Protein AF-A0A5C5ZTE8-F1 (afdb_monomer_lite)

Organism: NCBI:txid2527991

Foldseek 3Di:
DDDDDDDDDDDDDDDDDDDDDDDDDDDDQQDKDKFKEKEAEPDDPRHGWMKIWIKTFRLVQPDAAKGKAFCVRGVIWIWIQTPNDIDIQLQAQPPPRDFIFIDHGSHTFWTWGKAFQPDDDGDRHDDDPHAQFGIKTWTFTWDQDPPGHTYTYIYGDGDPPPPPCPPPPPPPPDDDD

pLDDT: mean 79.17, std 17.13, range [38.03, 96.12]

Secondary structure (DSSP, 8-state):
-------------------------S----PPEEEEEEEEEESGGGTT-EEEEEEEE-GGG--SSEEEE-SSSS--EEEEEETTEEEEGGG-TTTTS-SEEEEETTEEEEEEEEEESS-SSSS------STT-SEEEEEEE-EE-TTSSEEEEEEEE--------------------

Radius of gyration: 23.46 Å; chains: 1; bounding box: 46×66×91 Å

Structure (mmCIF, N/CA/C/O backbone):
data_AF-A0A5C5ZTE8-F1
#
_entry.id   AF-A0A5C5ZTE8-F1
#
loop_
_atom_site.group_PDB
_atom_site.id
_atom_site.type_symbol
_atom_site.label_atom_id
_atom_site.label_alt_id
_atom_site.label_comp_id
_atom_site.label_asym_id
_atom_site.label_entity_id
_atom_site.label_seq_id
_atom_site.pdbx_PDB_ins_code
_atom_site.Cartn_x
_atom_site.Cartn_y
_atom_site.Cartn_z
_atom_site.occupancy
_atom_site.B_iso_or_equiv
_atom_site.auth_seq_id
_atom_site.auth_comp_id
_atom_site.auth_asym_id
_atom_site.auth_atom_id
_atom_site.pdbx_PDB_model_num
ATOM 1 N N . MET A 1 1 ? -25.560 -40.487 23.709 1.00 45.06 1 MET A N 1
ATOM 2 C CA . MET A 1 1 ? -25.827 -40.541 22.254 1.00 45.06 1 MET A CA 1
ATOM 3 C C . MET A 1 1 ? -25.435 -39.182 21.681 1.00 45.06 1 MET A C 1
ATOM 5 O O . MET A 1 1 ? -26.221 -38.250 21.728 1.00 45.06 1 MET A O 1
ATOM 9 N N . THR A 1 2 ? -24.173 -39.019 21.291 1.00 45.62 2 THR A N 1
ATOM 10 C CA . THR A 1 2 ? -23.559 -37.721 20.956 1.00 45.62 2 THR A CA 1
ATOM 11 C C . THR A 1 2 ? -23.347 -37.663 19.447 1.00 45.62 2 THR A C 1
ATOM 13 O O . THR A 1 2 ? -22.560 -38.437 18.904 1.00 45.62 2 THR A O 1
ATOM 16 N N . ARG A 1 3 ? -24.097 -36.801 18.754 1.00 49.50 3 ARG A N 1
ATOM 17 C CA . ARG A 1 3 ? -23.971 -36.612 17.304 1.00 49.50 3 ARG A CA 1
ATOM 18 C C . ARG A 1 3 ? -22.799 -35.667 17.030 1.00 49.50 3 ARG A C 1
ATOM 20 O O . ARG A 1 3 ? -22.823 -34.524 17.467 1.00 49.50 3 ARG A O 1
ATOM 27 N N . LYS A 1 4 ? -21.776 -36.168 16.336 1.00 48.22 4 LYS A N 1
ATOM 28 C CA . LYS A 1 4 ? -20.690 -35.365 15.765 1.00 48.22 4 LYS A CA 1
ATOM 29 C C . LYS A 1 4 ? -21.174 -34.817 14.423 1.00 48.22 4 LYS A C 1
ATOM 31 O O . LYS A 1 4 ? -21.391 -35.596 13.499 1.00 48.22 4 LYS A O 1
ATOM 36 N N . SER A 1 5 ? -21.380 -33.508 14.343 1.00 49.53 5 SER A N 1
ATOM 37 C CA . SER A 1 5 ? -21.652 -32.811 13.085 1.00 49.53 5 SER A CA 1
ATOM 38 C C . SER A 1 5 ? -20.320 -32.495 12.412 1.00 49.53 5 SER A C 1
ATOM 40 O O . SER A 1 5 ? -19.519 -31.742 12.958 1.00 49.53 5 SER A O 1
ATOM 42 N N . PHE A 1 6 ? -20.072 -33.101 11.254 1.00 44.28 6 PHE A N 1
ATOM 43 C CA . PHE A 1 6 ? -18.954 -32.758 10.381 1.00 44.28 6 PHE A CA 1
ATOM 44 C C . PHE A 1 6 ? -19.416 -31.647 9.434 1.00 44.28 6 PHE A C 1
ATOM 46 O O . PHE A 1 6 ? -20.286 -31.878 8.597 1.00 44.28 6 PHE A O 1
ATOM 53 N N . PHE A 1 7 ? -18.860 -30.446 9.587 1.00 49.19 7 PHE A N 1
ATOM 54 C CA . PHE A 1 7 ? -18.953 -29.396 8.576 1.00 49.19 7 PHE A CA 1
ATOM 55 C C . PHE A 1 7 ? -17.950 -29.727 7.467 1.00 49.19 7 PHE A C 1
ATOM 57 O O . PHE A 1 7 ? -16.743 -29.739 7.697 1.00 49.19 7 PHE A O 1
ATOM 64 N N . GLY A 1 8 ? -18.460 -30.076 6.286 1.00 38.47 8 GLY A N 1
ATOM 65 C CA . GLY A 1 8 ? -17.650 -30.281 5.091 1.00 38.47 8 GLY A CA 1
ATOM 66 C C . GLY A 1 8 ? -17.279 -28.936 4.478 1.00 38.47 8 GLY A C 1
ATOM 67 O O . GLY A 1 8 ? -18.151 -28.233 3.977 1.00 38.47 8 GLY A O 1
ATOM 68 N N . LEU A 1 9 ? -15.994 -28.589 4.524 1.00 46.75 9 LEU A N 1
ATOM 69 C CA . LEU A 1 9 ? -15.420 -27.469 3.785 1.00 46.75 9 LEU A CA 1
ATOM 70 C C . LEU A 1 9 ? -15.241 -27.912 2.323 1.00 46.75 9 LEU A C 1
ATOM 72 O O . LEU A 1 9 ? -14.383 -28.741 2.021 1.00 46.75 9 LEU A O 1
ATOM 76 N N . ALA A 1 10 ? -16.092 -27.420 1.425 1.00 38.03 10 ALA A N 1
ATOM 77 C CA . ALA A 1 10 ? -15.957 -27.653 -0.008 1.00 38.03 10 ALA A CA 1
ATOM 78 C C . ALA A 1 10 ? -14.960 -26.637 -0.584 1.00 38.03 10 ALA A C 1
ATOM 80 O O . ALA A 1 10 ? -15.299 -25.473 -0.777 1.00 38.03 10 ALA A O 1
ATOM 81 N N . ILE A 1 11 ? -13.727 -27.072 -0.839 1.00 51.81 11 ILE A N 1
ATOM 82 C CA . ILE A 1 11 ? -12.722 -26.272 -1.547 1.00 51.81 11 ILE A CA 1
ATOM 83 C C . ILE A 1 11 ? -13.001 -26.418 -3.047 1.00 51.81 11 ILE A C 1
ATOM 85 O O . ILE A 1 11 ? -12.778 -27.481 -3.626 1.00 51.81 11 ILE A O 1
ATOM 89 N N . ALA A 1 12 ? -13.535 -25.370 -3.672 1.00 43.75 12 ALA A N 1
ATOM 90 C CA . ALA A 1 12 ? -13.699 -25.299 -5.119 1.00 43.75 12 ALA A CA 1
ATOM 91 C C . ALA A 1 12 ? -12.368 -24.869 -5.755 1.00 43.75 12 ALA A C 1
ATOM 93 O O . ALA A 1 12 ? -11.968 -23.713 -5.664 1.00 43.75 12 ALA A O 1
ATOM 94 N N . THR A 1 13 ? -11.658 -25.808 -6.377 1.00 47.91 13 THR A N 1
ATOM 95 C CA . THR A 1 13 ? -10.410 -25.533 -7.101 1.00 47.91 13 THR A CA 1
ATOM 96 C C . THR A 1 13 ? -10.743 -25.032 -8.508 1.00 47.91 13 THR A C 1
ATOM 98 O O . THR A 1 13 ? -11.168 -25.810 -9.362 1.00 47.91 13 THR A O 1
ATOM 101 N N . LEU A 1 14 ? -10.580 -23.732 -8.755 1.00 54.19 14 LEU A N 1
ATOM 102 C CA . LEU A 1 14 ? -10.715 -23.141 -10.087 1.00 54.19 14 LEU A CA 1
ATOM 103 C C . LEU A 1 14 ? -9.385 -23.310 -10.839 1.00 54.19 14 LEU A C 1
ATOM 105 O O . LEU A 1 14 ? -8.372 -22.728 -10.463 1.00 54.19 14 LEU A O 1
ATOM 109 N N . ALA A 1 15 ? -9.371 -24.133 -11.887 1.00 41.44 15 ALA A N 1
ATOM 110 C CA . ALA A 1 15 ? -8.210 -24.287 -12.758 1.00 41.44 15 ALA A CA 1
ATOM 111 C C . ALA A 1 15 ? -8.136 -23.098 -13.730 1.00 41.44 15 ALA A C 1
ATOM 113 O O . ALA A 1 15 ? -8.936 -23.009 -14.662 1.00 41.44 15 ALA A O 1
ATOM 114 N N . VAL A 1 16 ? -7.186 -22.187 -13.519 1.00 55.69 16 VAL A N 1
ATOM 115 C CA . VAL A 1 16 ? -6.888 -21.104 -14.466 1.00 55.69 16 VAL A CA 1
ATOM 116 C C . VAL A 1 16 ? -5.900 -21.628 -15.508 1.00 55.69 16 VAL A C 1
ATOM 118 O O . VAL A 1 16 ? -4.834 -22.145 -15.177 1.00 55.69 16 VAL A O 1
ATOM 121 N N . ALA A 1 17 ? -6.281 -21.538 -16.782 1.00 45.19 17 ALA A N 1
ATOM 122 C CA . ALA A 1 17 ? -5.433 -21.908 -17.905 1.00 45.19 17 ALA A CA 1
ATOM 123 C C . ALA A 1 17 ? -4.266 -20.914 -18.028 1.00 45.19 17 ALA A C 1
ATOM 125 O O . ALA A 1 17 ? -4.470 -19.743 -18.344 1.00 45.19 17 ALA A O 1
ATOM 126 N N . ALA A 1 18 ? -3.044 -21.393 -17.792 1.00 47.09 18 ALA A N 1
ATOM 127 C CA . ALA A 1 18 ? -1.823 -20.639 -18.044 1.00 47.09 18 ALA A CA 1
ATOM 128 C C . ALA A 1 18 ? -1.699 -20.363 -19.551 1.00 47.09 18 ALA A C 1
ATOM 130 O O . ALA A 1 18 ? -1.491 -21.276 -20.351 1.00 47.09 18 ALA A O 1
ATOM 131 N N . SER A 1 19 ? -1.867 -19.102 -19.942 1.00 48.69 19 SER A N 1
ATOM 132 C CA . SER A 1 19 ? -1.641 -18.662 -21.316 1.00 48.69 19 SER A CA 1
ATOM 133 C C . SER A 1 19 ? -0.144 -18.458 -21.525 1.00 48.69 19 SER A C 1
ATOM 135 O O . SER A 1 19 ? 0.481 -17.630 -20.870 1.00 48.69 19 SER A O 1
ATOM 137 N N . CYS A 1 20 ? 0.438 -19.245 -22.424 1.00 46.03 20 CYS A N 1
ATOM 138 C CA . CYS A 1 20 ? 1.845 -19.172 -22.794 1.00 46.03 20 CYS A CA 1
ATOM 139 C C . CYS A 1 20 ? 2.120 -17.841 -23.517 1.00 46.03 20 CYS A C 1
ATOM 141 O O . CYS A 1 20 ? 1.726 -17.676 -24.674 1.00 46.03 20 CYS A O 1
ATOM 143 N N . VAL A 1 21 ? 2.794 -16.895 -22.862 1.00 52.28 21 VAL A N 1
ATOM 144 C CA . VAL A 1 21 ? 3.254 -15.652 -23.499 1.00 52.28 21 VAL A CA 1
ATOM 145 C C . VAL A 1 21 ? 4.504 -15.958 -24.330 1.00 52.28 21 VAL A C 1
ATOM 147 O O . VAL A 1 21 ? 5.469 -16.539 -23.838 1.00 52.28 21 VAL A O 1
ATOM 150 N N . SER A 1 22 ? 4.472 -15.609 -25.618 1.00 52.91 22 SER A N 1
ATOM 151 C CA . SER A 1 22 ? 5.635 -15.696 -26.512 1.00 52.91 22 SER A CA 1
ATOM 152 C C . SER A 1 22 ? 6.545 -14.475 -26.323 1.00 52.91 22 SER A C 1
ATOM 154 O O . SER A 1 22 ? 6.023 -13.375 -26.143 1.00 52.91 22 SER A O 1
ATOM 156 N N . PRO A 1 23 ? 7.881 -14.611 -26.424 1.00 59.00 23 PRO A N 1
ATOM 157 C CA . PRO A 1 23 ? 8.783 -13.474 -26.305 1.00 59.00 23 PRO A CA 1
ATOM 158 C C . PRO A 1 23 ? 8.816 -12.708 -27.632 1.00 59.00 23 PRO A C 1
ATOM 160 O O . PRO A 1 23 ? 9.406 -13.162 -28.613 1.00 59.00 23 PRO A O 1
ATOM 163 N N . ALA A 1 24 ? 8.177 -11.542 -27.679 1.00 49.69 24 ALA A N 1
ATOM 164 C CA . ALA A 1 24 ? 8.339 -10.597 -28.777 1.00 49.69 24 ALA A CA 1
ATOM 165 C C . ALA A 1 24 ? 9.324 -9.499 -28.354 1.00 49.69 24 ALA A C 1
ATOM 167 O O . ALA A 1 24 ? 8.985 -8.601 -27.590 1.00 49.69 24 ALA A O 1
ATOM 168 N N . SER A 1 25 ? 10.558 -9.576 -28.856 1.00 62.94 25 SER A N 1
ATOM 169 C CA . SER A 1 25 ? 11.528 -8.483 -28.771 1.00 62.94 25 SER A CA 1
ATOM 170 C C . SER A 1 25 ? 11.248 -7.448 -29.864 1.00 62.94 25 SER A C 1
ATOM 172 O O . SER A 1 25 ? 11.286 -7.815 -31.039 1.00 62.94 25 SER A O 1
ATOM 174 N N . ALA A 1 26 ? 11.029 -6.183 -29.492 1.00 43.66 26 ALA A N 1
ATOM 175 C CA . ALA A 1 26 ? 11.515 -4.979 -30.186 1.00 43.66 26 ALA A CA 1
ATOM 176 C C . ALA A 1 26 ? 10.842 -3.718 -29.612 1.00 43.66 26 ALA A C 1
ATOM 178 O O . ALA A 1 26 ? 9.688 -3.444 -29.922 1.00 43.66 26 ALA A O 1
ATOM 179 N N . GLY A 1 27 ? 11.594 -2.941 -28.823 1.00 48.44 27 GLY A N 1
ATOM 180 C CA . GLY A 1 27 ? 11.498 -1.476 -28.732 1.00 48.44 27 GLY A CA 1
ATOM 181 C C . GLY A 1 27 ? 10.117 -0.824 -28.597 1.00 48.44 27 GLY A C 1
ATOM 182 O O . GLY A 1 27 ? 9.913 0.236 -29.187 1.00 48.44 27 GLY A O 1
ATOM 183 N N . ALA A 1 28 ? 9.186 -1.411 -27.845 1.00 46.50 28 ALA A N 1
ATOM 184 C CA . ALA A 1 28 ? 8.083 -0.632 -27.293 1.00 46.50 28 ALA A CA 1
ATOM 185 C C . ALA A 1 28 ? 8.663 0.345 -26.249 1.00 46.50 28 ALA A C 1
ATOM 187 O O . ALA A 1 28 ? 9.651 -0.024 -25.601 1.00 46.50 28 ALA A O 1
ATOM 188 N N . PRO A 1 29 ? 8.103 1.561 -26.058 1.00 54.50 29 PRO A N 1
ATOM 189 C CA . PRO A 1 29 ? 8.315 2.257 -24.788 1.00 54.50 29 PRO A CA 1
ATOM 190 C C . PRO A 1 29 ? 8.036 1.224 -23.701 1.00 54.50 29 PRO A C 1
ATOM 192 O O . PRO A 1 29 ? 7.050 0.492 -23.835 1.00 54.50 29 PRO A O 1
ATOM 195 N N . ILE A 1 30 ? 8.953 1.058 -22.742 1.00 59.59 30 ILE A N 1
ATOM 196 C CA . ILE A 1 30 ? 8.725 0.088 -21.676 1.00 59.59 30 ILE A CA 1
ATOM 197 C C . ILE A 1 30 ? 7.461 0.590 -20.989 1.00 59.59 30 ILE A C 1
ATOM 199 O O . ILE A 1 30 ? 7.459 1.669 -20.407 1.00 59.59 30 ILE A O 1
ATOM 203 N N . GLY A 1 31 ? 6.346 -0.081 -21.278 1.00 80.75 31 GLY A N 1
ATOM 204 C CA . GLY A 1 31 ? 5.049 0.343 -20.797 1.00 80.75 31 GLY A CA 1
ATOM 205 C C . GLY A 1 31 ? 5.087 0.310 -19.283 1.00 80.75 31 GLY A C 1
ATOM 206 O O . GLY A 1 31 ? 5.856 -0.456 -18.700 1.00 80.75 31 GLY A O 1
ATOM 207 N N . GLU A 1 32 ? 4.254 1.138 -18.673 1.00 89.38 32 GLU A N 1
ATOM 208 C CA . GLU A 1 32 ? 3.978 1.031 -17.251 1.00 89.38 32 GLU A CA 1
ATOM 209 C C . GLU A 1 32 ? 3.661 -0.432 -16.904 1.00 89.38 32 GLU A C 1
ATOM 211 O O . GLU A 1 32 ? 2.902 -1.111 -17.610 1.00 89.38 32 GLU A O 1
ATOM 216 N N . VAL A 1 33 ? 4.323 -0.942 -15.869 1.00 92.38 33 VAL A N 1
ATOM 217 C CA . VAL A 1 33 ? 4.109 -2.298 -15.375 1.00 92.38 33 VAL A CA 1
ATOM 218 C C . VAL A 1 33 ? 3.083 -2.206 -14.270 1.00 92.38 33 VAL A C 1
ATOM 220 O O . VAL A 1 33 ? 3.353 -1.582 -13.255 1.00 92.38 33 VAL A O 1
ATOM 223 N N . THR A 1 34 ? 1.935 -2.851 -14.461 1.00 93.44 34 THR A N 1
ATOM 224 C CA . THR A 1 34 ? 0.891 -2.971 -13.439 1.00 93.44 34 THR A CA 1
ATOM 225 C C . THR A 1 34 ? 0.885 -4.384 -12.877 1.00 93.44 34 THR A C 1
ATOM 227 O O . THR A 1 34 ? 0.700 -5.356 -13.617 1.00 93.44 34 THR A O 1
ATOM 230 N N . VAL A 1 35 ? 1.049 -4.502 -11.563 1.00 91.75 35 VAL A N 1
ATOM 231 C CA . VAL A 1 35 ? 1.055 -5.772 -10.835 1.00 91.75 35 VAL A CA 1
ATOM 232 C C . VAL A 1 35 ? -0.144 -5.807 -9.885 1.00 91.75 35 VAL A C 1
ATOM 234 O O . VAL A 1 35 ? -0.313 -4.879 -9.093 1.00 91.75 35 VAL A O 1
ATOM 237 N N . PRO A 1 36 ? -0.998 -6.847 -9.933 1.00 93.94 36 PRO A N 1
ATOM 238 C CA . PRO A 1 36 ? -2.077 -6.984 -8.964 1.00 93.94 36 PRO A CA 1
ATOM 239 C C . PRO A 1 36 ? -1.503 -7.234 -7.568 1.00 93.94 36 PRO A C 1
ATOM 241 O O . PRO A 1 36 ? -0.546 -7.994 -7.406 1.00 93.94 36 PRO A O 1
ATOM 244 N N . TRP A 1 37 ? -2.125 -6.638 -6.558 1.00 91.69 37 TRP A N 1
ATOM 245 C CA . TRP A 1 37 ? -1.699 -6.706 -5.167 1.00 91.69 37 TRP A CA 1
ATOM 246 C C . TRP A 1 37 ? -2.875 -7.070 -4.265 1.00 91.69 37 TRP A C 1
ATOM 248 O O . TRP A 1 37 ? -4.017 -6.673 -4.498 1.00 91.69 37 TRP A O 1
ATOM 258 N N . THR A 1 38 ? -2.602 -7.872 -3.246 1.00 93.88 38 THR A N 1
ATOM 259 C CA . THR A 1 38 ? -3.574 -8.253 -2.222 1.00 93.88 38 THR A CA 1
ATOM 260 C C . THR A 1 38 ? -2.957 -8.072 -0.847 1.00 93.88 38 THR A C 1
ATOM 262 O O . THR A 1 38 ? -1.766 -8.316 -0.669 1.00 93.88 38 THR A O 1
ATOM 265 N N . VAL A 1 39 ? -3.762 -7.655 0.122 1.00 93.69 39 VAL A N 1
ATOM 266 C CA . VAL A 1 39 ? -3.313 -7.398 1.492 1.00 93.69 39 VAL A CA 1
ATOM 267 C C . VAL A 1 39 ? -4.260 -8.074 2.464 1.00 93.69 39 VAL A C 1
ATOM 269 O O . VAL A 1 39 ? -5.470 -7.950 2.313 1.00 93.69 39 VAL A O 1
ATOM 272 N N . GLU A 1 40 ? -3.734 -8.776 3.461 1.00 93.81 40 GLU A N 1
ATOM 273 C CA . GLU A 1 40 ? -4.531 -9.333 4.559 1.00 93.81 40 GLU A 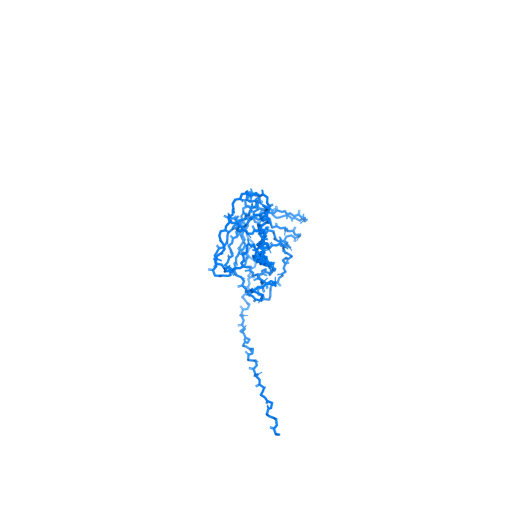CA 1
ATOM 274 C C . GLU A 1 40 ? -4.368 -8.486 5.822 1.00 93.81 40 GLU A C 1
ATOM 276 O O . GLU A 1 40 ? -3.251 -8.138 6.212 1.00 93.81 40 GLU A O 1
ATOM 281 N N . ILE A 1 41 ? -5.479 -8.159 6.481 1.00 92.75 41 ILE A N 1
ATOM 282 C CA . ILE A 1 41 ? -5.442 -7.491 7.781 1.00 92.75 41 ILE A CA 1
ATOM 283 C C . ILE A 1 41 ? -5.045 -8.495 8.857 1.00 92.75 41 ILE A C 1
ATOM 285 O O . ILE A 1 41 ? -5.703 -9.517 9.040 1.00 92.75 41 ILE A O 1
ATOM 289 N N . LEU A 1 42 ? -4.016 -8.148 9.623 1.00 90.94 42 LEU A N 1
ATOM 290 C CA . LEU A 1 42 ? -3.578 -8.873 10.801 1.00 90.94 42 LEU A CA 1
ATOM 291 C C . LEU A 1 42 ? -3.962 -8.099 12.067 1.00 90.94 42 LEU A C 1
ATOM 293 O O . LEU A 1 42 ? -3.532 -6.970 12.309 1.00 90.94 42 LEU A O 1
ATOM 297 N N . GLY A 1 43 ? -4.743 -8.747 12.923 1.00 87.31 43 GLY A N 1
ATOM 298 C CA . GLY A 1 43 ? -5.166 -8.232 14.216 1.00 87.31 43 GLY A CA 1
ATOM 299 C C . GLY A 1 43 ? -6.309 -7.214 14.170 1.00 87.31 43 GLY A C 1
ATOM 300 O O . GLY A 1 43 ? -6.817 -6.807 13.127 1.00 87.31 43 GLY A O 1
ATOM 301 N N . GLY A 1 44 ? -6.738 -6.811 15.368 1.00 87.31 44 GLY A N 1
ATOM 302 C CA . GLY A 1 44 ? -7.857 -5.890 15.543 1.00 87.31 44 GLY A CA 1
ATOM 303 C C . GLY A 1 44 ? -9.224 -6.508 15.207 1.00 87.31 44 GLY A C 1
ATOM 304 O O . GLY A 1 44 ? -9.381 -7.729 15.195 1.00 87.31 44 GLY A O 1
ATOM 305 N N . PRO A 1 45 ? -10.263 -5.674 15.027 1.00 87.94 45 PRO A N 1
ATOM 306 C CA . PRO A 1 45 ? -11.627 -6.138 14.768 1.00 87.94 45 PRO A CA 1
ATOM 307 C C . PRO A 1 45 ? -11.871 -6.672 13.344 1.00 87.94 45 PRO A C 1
ATOM 309 O O . PRO A 1 45 ? -12.913 -7.290 13.137 1.00 87.94 45 PRO A O 1
ATOM 312 N N . TYR A 1 46 ? -10.939 -6.458 12.409 1.00 90.69 46 TYR A N 1
ATOM 313 C CA . TYR A 1 46 ? -11.042 -6.850 10.994 1.00 90.69 46 TYR A CA 1
ATOM 314 C C . TYR A 1 46 ? -9.989 -7.895 10.580 1.00 90.69 46 TYR A C 1
ATOM 316 O O . TYR A 1 46 ? -9.678 -8.024 9.401 1.00 90.69 46 TYR A O 1
ATOM 324 N N . ASP A 1 47 ? -9.424 -8.630 11.543 1.00 93.62 47 ASP A N 1
ATOM 325 C CA . ASP A 1 47 ? -8.455 -9.709 11.302 1.00 93.62 47 ASP A CA 1
ATOM 326 C C . ASP A 1 47 ? -8.964 -10.713 10.245 1.00 93.62 47 ASP A C 1
ATOM 328 O O . ASP A 1 47 ? -10.075 -11.242 10.363 1.00 93.62 47 ASP A O 1
ATOM 332 N N . GLY A 1 48 ? -8.149 -10.965 9.218 1.00 92.56 48 GLY A N 1
ATOM 333 C CA . GLY A 1 48 ? -8.444 -11.854 8.091 1.00 92.56 48 GLY A CA 1
ATOM 334 C C . GLY A 1 48 ? -9.236 -11.229 6.934 1.00 92.56 48 GLY A C 1
ATOM 335 O O . GLY A 1 48 ? -9.499 -11.917 5.945 1.00 92.56 48 GLY A O 1
ATOM 336 N N . GLU A 1 49 ? -9.634 -9.956 7.019 1.00 94.94 49 GLU A N 1
ATOM 337 C CA . GLU A 1 49 ? -10.195 -9.237 5.868 1.00 94.94 49 GLU A CA 1
ATOM 338 C C . GLU A 1 49 ? -9.126 -9.030 4.786 1.00 94.94 49 GLU A C 1
ATOM 340 O O . GLU A 1 49 ? -7.957 -8.772 5.084 1.00 94.94 49 GLU A O 1
ATOM 345 N N . ILE A 1 50 ? -9.537 -9.127 3.518 1.00 95.06 50 ILE A N 1
ATOM 346 C CA . ILE A 1 50 ? -8.638 -9.038 2.361 1.00 95.06 50 ILE A CA 1
ATOM 347 C C . ILE A 1 50 ? -8.910 -7.756 1.576 1.00 95.06 50 ILE A C 1
ATOM 349 O O . ILE A 1 50 ? -10.013 -7.546 1.067 1.00 95.06 50 ILE A O 1
ATOM 353 N N . GLY A 1 51 ? -7.876 -6.934 1.432 1.00 94.06 51 GLY A N 1
ATOM 354 C CA . GLY A 1 51 ? -7.802 -5.853 0.462 1.00 94.06 51 GLY A CA 1
ATOM 355 C C . GLY A 1 51 ? -7.285 -6.339 -0.889 1.00 94.06 51 GLY A C 1
ATOM 356 O O . GLY A 1 51 ? -6.471 -7.263 -0.969 1.00 94.06 51 GLY A O 1
ATOM 357 N N . VAL A 1 52 ? -7.754 -5.714 -1.966 1.00 95.50 52 VAL A N 1
ATOM 358 C CA . VAL A 1 52 ? -7.324 -6.007 -3.340 1.00 95.50 52 VAL A CA 1
ATOM 359 C C . VAL A 1 52 ? -7.024 -4.717 -4.086 1.00 95.50 52 VAL A C 1
ATOM 361 O O . VAL A 1 52 ? -7.692 -3.705 -3.883 1.00 95.50 52 VAL A O 1
ATOM 364 N N . GLY A 1 53 ? -6.035 -4.757 -4.967 1.00 94.69 53 GLY A N 1
ATOM 365 C CA . GLY A 1 53 ? -5.540 -3.565 -5.628 1.00 94.69 53 GLY A CA 1
ATOM 366 C C . GLY A 1 53 ? -4.523 -3.853 -6.719 1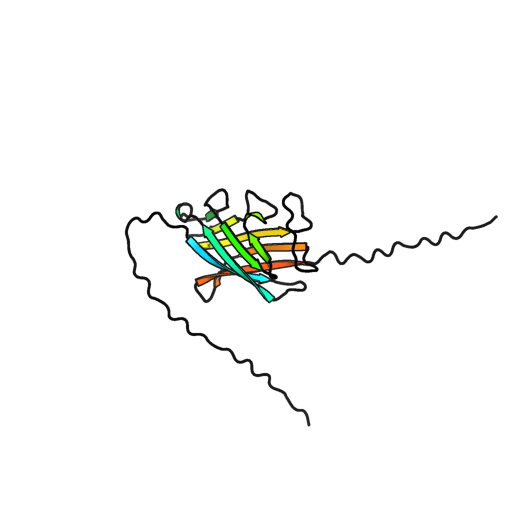.00 94.69 53 GLY A C 1
ATOM 367 O O . GLY A 1 53 ? -4.373 -4.987 -7.187 1.00 94.69 53 GLY A O 1
ATOM 368 N N . SER A 1 54 ? -3.806 -2.810 -7.110 1.00 95.00 54 SER A N 1
ATOM 369 C CA . SER A 1 54 ? -2.680 -2.897 -8.028 1.00 95.00 54 SER A CA 1
ATOM 370 C C . SER A 1 54 ? -1.650 -1.818 -7.751 1.00 95.00 54 SER A C 1
ATOM 372 O O . SER A 1 54 ? -1.987 -0.720 -7.316 1.00 95.00 54 SER A O 1
ATOM 374 N N . ILE A 1 55 ? -0.407 -2.147 -8.071 1.00 95.31 55 ILE A N 1
ATOM 375 C CA . ILE A 1 55 ? 0.727 -1.234 -8.052 1.00 95.31 55 ILE A CA 1
ATOM 376 C C . ILE A 1 55 ? 1.190 -1.060 -9.493 1.00 95.31 55 ILE A C 1
ATOM 378 O O . ILE A 1 55 ? 1.368 -2.062 -10.193 1.00 95.31 55 ILE A O 1
ATOM 382 N N . SER A 1 56 ? 1.382 0.181 -9.934 1.00 95.19 56 SER A N 1
ATOM 383 C CA . SER A 1 56 ? 1.924 0.472 -11.260 1.00 95.19 56 SER A CA 1
ATOM 384 C C . SER A 1 56 ? 3.157 1.362 -11.184 1.00 95.19 56 SER A C 1
ATOM 386 O O . SER A 1 56 ? 3.239 2.239 -10.332 1.00 95.19 56 SER A O 1
ATOM 388 N N . TYR A 1 57 ? 4.144 1.107 -12.040 1.00 95.06 57 TYR A N 1
ATOM 389 C CA . TYR A 1 57 ? 5.412 1.839 -12.035 1.00 95.06 57 TYR A CA 1
ATOM 390 C C . TYR A 1 57 ? 6.065 1.864 -13.419 1.00 95.06 57 TYR A C 1
ATOM 392 O O . TYR A 1 57 ? 5.780 1.024 -14.280 1.00 95.06 57 TYR A O 1
ATOM 400 N N . ASP A 1 58 ? 6.976 2.818 -13.629 1.00 93.94 58 ASP A N 1
ATOM 401 C CA . ASP A 1 58 ? 7.841 2.852 -14.807 1.00 93.94 58 ASP A CA 1
ATOM 402 C C . ASP A 1 58 ? 9.069 1.942 -14.582 1.00 93.94 58 ASP A C 1
ATOM 404 O O . ASP A 1 58 ? 9.982 2.288 -13.824 1.00 93.94 58 ASP A O 1
ATOM 408 N N . PRO A 1 59 ? 9.150 0.779 -15.253 1.00 93.19 59 PRO A N 1
ATOM 409 C CA . PRO A 1 59 ? 10.249 -0.169 -15.066 1.00 93.19 59 PRO A CA 1
ATOM 410 C C . PRO A 1 59 ? 11.601 0.346 -15.581 1.00 93.19 59 PRO A C 1
ATOM 412 O O . PRO A 1 59 ? 12.617 -0.302 -15.348 1.00 93.19 59 PRO A O 1
ATOM 415 N N . SER A 1 60 ? 11.655 1.482 -16.289 1.00 92.00 60 SER A N 1
ATOM 416 C CA . SER A 1 60 ? 12.925 2.085 -16.715 1.00 92.00 60 SER A CA 1
ATOM 417 C C . SER A 1 60 ? 13.758 2.642 -15.557 1.00 92.00 60 SER A C 1
ATOM 419 O O . SER A 1 60 ? 14.944 2.914 -15.751 1.00 92.00 60 SER A O 1
ATOM 421 N N . PHE A 1 61 ? 13.159 2.763 -14.368 1.00 90.81 61 PHE A N 1
ATOM 422 C CA . PHE A 1 61 ? 13.821 3.145 -13.120 1.00 90.81 61 PHE A CA 1
ATOM 423 C C . PHE A 1 61 ? 14.296 1.946 -12.289 1.00 90.81 61 PHE A C 1
ATOM 425 O O . PHE A 1 61 ? 14.950 2.143 -11.271 1.00 90.81 61 PHE A O 1
ATOM 432 N N . VAL A 1 62 ? 13.991 0.715 -12.709 1.00 91.38 62 VAL A N 1
ATOM 433 C CA . VAL A 1 62 ? 14.383 -0.501 -11.991 1.00 91.38 62 VAL A CA 1
ATOM 434 C C . VAL A 1 62 ? 15.655 -1.068 -12.614 1.00 91.38 62 VAL A C 1
ATOM 436 O O . VAL A 1 62 ? 15.675 -1.474 -13.781 1.00 91.38 62 VAL A O 1
ATOM 439 N N . PHE A 1 63 ? 16.728 -1.106 -11.829 1.00 88.88 63 PHE A N 1
ATOM 440 C CA . PHE A 1 63 ? 18.037 -1.611 -12.236 1.00 88.88 63 PHE A CA 1
ATOM 441 C C . PHE A 1 63 ? 18.446 -2.831 -11.400 1.00 88.88 63 PHE A C 1
ATOM 443 O O . PHE A 1 63 ? 17.708 -3.302 -10.542 1.00 88.88 63 PHE A O 1
ATOM 450 N N . PHE A 1 64 ? 19.623 -3.385 -11.698 1.00 86.25 64 PHE A N 1
ATOM 451 C CA . PHE A 1 64 ? 20.196 -4.466 -10.899 1.00 86.25 64 PHE A CA 1
ATOM 452 C C . PHE A 1 64 ? 20.723 -3.912 -9.568 1.00 86.25 64 PHE A C 1
ATOM 454 O O . PHE A 1 64 ? 21.515 -2.965 -9.591 1.00 86.25 64 PHE A O 1
ATOM 461 N N . GLY A 1 65 ? 20.360 -4.547 -8.452 1.00 90.00 65 GLY A N 1
ATOM 462 C CA . GLY A 1 65 ? 20.597 -4.053 -7.094 1.00 90.00 65 GLY A CA 1
ATOM 463 C C . GLY A 1 65 ? 19.322 -3.550 -6.413 1.00 90.00 65 GLY A C 1
ATOM 464 O O . GLY A 1 65 ? 18.218 -3.909 -6.827 1.00 90.00 65 GLY A O 1
ATOM 465 N N . ASP A 1 66 ? 19.514 -2.741 -5.369 1.00 93.31 66 ASP A N 1
ATOM 466 C CA . ASP A 1 66 ? 18.435 -2.191 -4.547 1.00 93.31 66 ASP A CA 1
ATOM 467 C C . ASP A 1 66 ? 17.990 -0.846 -5.125 1.00 93.31 66 ASP A C 1
ATOM 469 O O . ASP A 1 66 ? 18.811 0.061 -5.289 1.00 93.31 66 ASP A O 1
ATOM 473 N N . GLU A 1 67 ? 16.698 -0.699 -5.403 1.00 95.31 67 GLU A N 1
ATOM 474 C CA . GLU A 1 67 ? 16.115 0.545 -5.912 1.00 95.31 67 GLU A CA 1
ATOM 475 C C . GLU A 1 67 ? 14.810 0.856 -5.182 1.00 95.31 67 GLU A C 1
ATOM 477 O O . GLU A 1 67 ? 14.042 -0.047 -4.862 1.00 95.31 67 GLU A O 1
ATOM 482 N N . VAL A 1 68 ? 14.537 2.137 -4.941 1.00 95.38 68 VAL A N 1
ATOM 483 C CA . VAL A 1 68 ? 13.297 2.592 -4.295 1.00 95.38 68 VAL A CA 1
ATOM 484 C C . VAL A 1 68 ? 12.529 3.453 -5.280 1.00 95.38 68 VAL A C 1
ATOM 486 O O . VAL A 1 68 ? 13.065 4.446 -5.772 1.00 95.38 68 VAL A O 1
ATOM 489 N N . LEU A 1 69 ? 11.285 3.074 -5.568 1.00 95.06 69 LEU A N 1
ATOM 490 C CA . LEU A 1 69 ? 10.360 3.879 -6.360 1.00 95.06 69 LEU A CA 1
ATOM 491 C C . LEU A 1 69 ? 9.329 4.558 -5.455 1.00 95.06 69 LEU A C 1
ATOM 493 O O . LEU A 1 69 ? 8.916 4.001 -4.446 1.00 95.06 69 LEU A O 1
ATOM 497 N N . SER A 1 70 ? 8.886 5.741 -5.857 1.00 94.81 70 SER A N 1
ATOM 498 C CA . SER A 1 70 ? 7.867 6.566 -5.213 1.00 94.81 70 SER A CA 1
ATOM 499 C C . SER A 1 70 ? 7.037 7.310 -6.273 1.00 94.81 70 SER A C 1
ATOM 501 O O . SER A 1 70 ? 7.375 7.273 -7.468 1.00 94.81 70 SER A O 1
ATOM 503 N N . PRO A 1 71 ? 5.951 8.016 -5.902 1.00 92.44 71 PRO A N 1
ATOM 504 C CA . PRO A 1 71 ? 5.172 8.788 -6.871 1.00 92.44 71 PRO A CA 1
ATOM 505 C C . PRO A 1 71 ? 6.012 9.830 -7.617 1.00 92.44 71 PRO A C 1
ATOM 507 O O . PRO A 1 71 ? 5.813 10.077 -8.807 1.00 92.44 71 PRO A O 1
ATOM 510 N N . THR A 1 72 ? 7.006 10.414 -6.941 1.00 91.50 72 THR A N 1
ATOM 511 C CA . THR A 1 72 ? 7.898 11.429 -7.519 1.00 91.50 72 THR A CA 1
ATOM 512 C C . THR A 1 72 ? 9.111 10.840 -8.245 1.00 91.50 72 THR A C 1
ATOM 514 O O . THR A 1 72 ? 9.677 11.509 -9.116 1.00 91.50 72 THR A O 1
ATOM 517 N N . PHE A 1 73 ? 9.499 9.595 -7.953 1.00 90.56 73 PHE A N 1
ATOM 518 C CA . PHE A 1 73 ? 10.628 8.907 -8.581 1.00 90.56 73 PHE A CA 1
ATOM 519 C C . PHE A 1 73 ? 10.247 7.483 -9.005 1.00 90.56 73 PHE A C 1
ATOM 521 O O . PHE A 1 73 ? 10.097 6.603 -8.176 1.00 90.56 73 PHE A O 1
ATOM 528 N N . GLY A 1 74 ? 10.112 7.230 -10.309 1.00 89.19 74 GLY A N 1
ATOM 529 C CA . GLY A 1 74 ? 9.636 5.932 -10.815 1.00 89.19 74 GLY A CA 1
ATOM 530 C C . GLY A 1 74 ? 8.150 5.888 -11.164 1.00 89.19 74 GLY A C 1
ATOM 531 O O . GLY A 1 74 ? 7.676 4.850 -11.623 1.00 89.19 74 GLY A O 1
ATOM 532 N N . ASN A 1 75 ? 7.441 7.017 -11.009 1.00 91.69 75 ASN A N 1
ATOM 533 C CA . ASN A 1 75 ? 6.021 7.164 -11.342 1.00 91.69 75 ASN A CA 1
ATOM 534 C C . ASN A 1 75 ? 5.174 6.057 -10.692 1.00 91.69 75 ASN A C 1
ATOM 536 O O . ASN A 1 75 ? 4.353 5.427 -11.358 1.00 91.69 75 ASN A O 1
ATOM 540 N N . LEU A 1 76 ? 5.446 5.780 -9.412 1.00 94.50 76 LEU A N 1
ATOM 541 C CA . LEU A 1 76 ? 4.694 4.797 -8.649 1.00 94.50 76 LEU A CA 1
ATOM 542 C C . LEU A 1 76 ? 3.260 5.298 -8.460 1.00 94.50 76 LEU A C 1
ATOM 544 O O . LEU A 1 76 ? 3.043 6.385 -7.929 1.00 94.50 76 LEU A O 1
ATOM 548 N N . THR A 1 77 ? 2.293 4.488 -8.865 1.00 94.81 77 THR A N 1
ATOM 549 C CA . THR A 1 77 ? 0.877 4.677 -8.546 1.00 94.81 77 THR A CA 1
ATOM 550 C C . THR A 1 77 ? 0.349 3.435 -7.847 1.00 94.81 77 THR A C 1
ATOM 552 O O . THR A 1 77 ? 0.816 2.313 -8.087 1.00 94.81 77 THR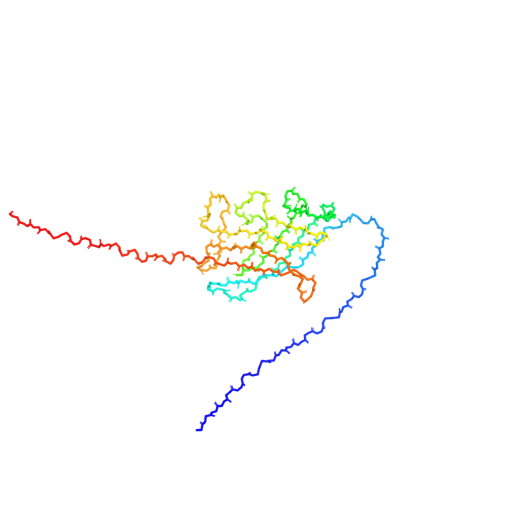 A O 1
ATOM 555 N N . LEU A 1 78 ? -0.612 3.628 -6.951 1.00 94.88 78 LEU A N 1
ATOM 556 C CA . LEU A 1 78 ? -1.175 2.556 -6.147 1.00 94.88 78 LEU A CA 1
ATOM 557 C C . LEU A 1 78 ? -2.678 2.750 -6.030 1.00 94.88 78 LEU A C 1
ATOM 559 O O . LEU A 1 78 ? -3.159 3.833 -5.733 1.00 94.88 78 LEU A O 1
ATOM 563 N N . GLU A 1 79 ? -3.424 1.668 -6.206 1.00 95.31 79 GLU A N 1
ATOM 564 C CA . GLU A 1 79 ? -4.842 1.621 -5.869 1.00 95.31 79 GLU A CA 1
ATOM 565 C C . GLU A 1 79 ? -5.084 0.391 -5.005 1.00 95.31 79 GLU A C 1
ATOM 567 O O . GLU A 1 79 ? -4.707 -0.719 -5.382 1.00 95.31 79 GLU A O 1
ATOM 572 N N . MET A 1 80 ? -5.736 0.561 -3.858 1.00 95.75 80 MET A N 1
ATOM 573 C CA . MET A 1 80 ? -6.081 -0.535 -2.962 1.00 95.75 80 MET A CA 1
ATOM 574 C C . MET A 1 80 ? -7.476 -0.328 -2.386 1.00 95.75 80 MET A C 1
ATOM 576 O O . MET A 1 80 ? -7.745 0.654 -1.707 1.00 95.75 80 MET A O 1
ATOM 580 N N . THR A 1 81 ? -8.367 -1.292 -2.607 1.00 96.12 81 THR A N 1
ATOM 581 C CA . THR A 1 81 ? -9.654 -1.349 -1.914 1.00 96.12 81 THR A CA 1
ATOM 582 C C . THR A 1 81 ? -9.560 -2.295 -0.725 1.00 96.12 81 THR A C 1
ATOM 584 O O . THR A 1 81 ? -9.382 -3.498 -0.914 1.00 96.12 81 THR A O 1
ATOM 587 N N . ILE A 1 82 ? -9.724 -1.780 0.491 1.00 94.12 82 ILE A N 1
ATOM 588 C CA . ILE A 1 82 ? -9.748 -2.560 1.735 1.00 94.12 82 ILE A CA 1
ATOM 589 C C . ILE A 1 82 ? -10.786 -1.961 2.684 1.00 94.12 82 ILE A C 1
ATOM 591 O O . ILE A 1 82 ? -11.058 -0.766 2.635 1.00 94.12 82 ILE A O 1
ATOM 595 N N . LEU A 1 83 ? -11.447 -2.797 3.491 1.00 93.69 83 LEU A N 1
ATOM 596 C CA . LEU A 1 83 ? -12.563 -2.370 4.354 1.00 93.69 83 LEU A CA 1
ATOM 597 C C . LEU A 1 83 ? -13.718 -1.674 3.595 1.00 93.69 83 LEU A C 1
ATOM 599 O O . LEU A 1 83 ? -14.517 -0.953 4.182 1.00 93.69 83 LEU A O 1
ATOM 603 N N . GLY A 1 84 ? -13.831 -1.916 2.284 1.00 94.00 84 GLY A N 1
ATOM 604 C CA . GLY A 1 84 ? -14.837 -1.291 1.420 1.00 94.00 84 GLY A CA 1
ATOM 605 C C . GLY A 1 84 ? -14.497 0.125 0.943 1.00 94.00 84 GLY A C 1
ATOM 606 O O . GLY A 1 84 ? -15.311 0.711 0.232 1.00 94.00 84 GLY A O 1
ATOM 607 N N . GLN A 1 85 ? -13.315 0.644 1.277 1.00 95.62 85 GLN A N 1
ATOM 608 C CA . GLN A 1 85 ? -12.831 1.965 0.885 1.00 95.62 85 GLN A CA 1
ATOM 609 C C . GLN A 1 85 ? -11.642 1.844 -0.073 1.00 95.62 85 GLN A C 1
ATOM 611 O O . GLN A 1 85 ? -10.838 0.922 0.052 1.00 95.62 85 GLN A O 1
ATOM 616 N N . LEU A 1 86 ? -11.563 2.754 -1.048 1.00 95.56 86 LEU A N 1
ATOM 617 C CA . LEU A 1 86 ? -10.425 2.882 -1.957 1.00 95.56 86 LEU A CA 1
ATOM 618 C C . LEU A 1 86 ? -9.397 3.835 -1.345 1.00 95.56 86 LEU A C 1
ATOM 620 O O . LEU A 1 86 ? -9.750 4.958 -0.996 1.00 95.56 86 LEU A O 1
ATOM 624 N N . PHE A 1 87 ? -8.151 3.383 -1.289 1.00 94.94 87 PHE A N 1
ATOM 625 C CA . PHE A 1 87 ? -6.974 4.169 -0.951 1.00 94.94 87 PHE A CA 1
ATOM 626 C C . PHE A 1 87 ? -6.020 4.201 -2.144 1.00 94.94 87 PHE A C 1
ATOM 628 O O . PHE A 1 87 ? -5.924 3.233 -2.907 1.00 94.94 87 PHE A O 1
ATOM 635 N N . THR A 1 88 ? -5.328 5.320 -2.287 1.00 95.00 88 THR A N 1
ATOM 636 C CA . THR A 1 88 ? -4.384 5.625 -3.361 1.00 95.00 88 THR A CA 1
ATOM 637 C C . THR A 1 88 ? -3.047 6.090 -2.797 1.00 95.00 88 THR A C 1
ATOM 639 O O . THR A 1 88 ? -2.919 6.287 -1.590 1.00 95.00 88 THR A O 1
ATOM 642 N N . GLU A 1 89 ? -2.046 6.321 -3.648 1.00 92.50 89 GLU A N 1
ATOM 643 C CA . GLU A 1 89 ? -0.788 6.935 -3.205 1.00 92.50 89 GLU A CA 1
ATOM 644 C C . GLU A 1 89 ? -0.976 8.307 -2.539 1.00 92.50 89 GLU A C 1
ATOM 646 O O . GLU A 1 89 ? -0.176 8.709 -1.700 1.00 92.50 89 GLU A O 1
ATOM 651 N N . ALA A 1 90 ? -2.047 9.024 -2.887 1.00 92.62 90 ALA A N 1
ATOM 652 C CA . ALA A 1 90 ? -2.356 10.326 -2.313 1.00 92.62 90 ALA A CA 1
ATOM 653 C C . ALA A 1 90 ? -2.967 10.241 -0.907 1.00 92.62 90 ALA A C 1
ATOM 655 O O . ALA A 1 90 ? -3.174 11.284 -0.295 1.00 92.62 90 ALA A O 1
ATOM 656 N N . ASP A 1 91 ? -3.283 9.041 -0.415 1.00 91.75 91 ASP A N 1
ATOM 657 C CA . ASP A 1 91 ? -3.855 8.804 0.914 1.00 91.75 91 ASP A CA 1
ATOM 658 C C . ASP A 1 91 ? -2.789 8.451 1.968 1.00 91.75 91 ASP A C 1
ATOM 660 O O . ASP A 1 91 ? -3.115 8.203 3.131 1.00 91.75 91 ASP A O 1
ATOM 664 N N . ASP A 1 92 ? -1.514 8.428 1.573 1.00 89.06 92 ASP A N 1
ATOM 665 C CA . ASP A 1 92 ? -0.401 8.247 2.495 1.00 89.06 92 ASP A CA 1
ATOM 666 C C . ASP A 1 92 ? -0.199 9.496 3.380 1.00 89.06 92 ASP A C 1
ATOM 668 O O . ASP A 1 92 ? -0.288 10.642 2.913 1.00 89.06 92 ASP A O 1
ATOM 672 N N . ILE A 1 93 ? 0.062 9.284 4.673 1.00 84.31 93 ILE A N 1
ATOM 673 C CA . ILE A 1 93 ? 0.258 10.369 5.649 1.00 84.31 93 ILE A CA 1
ATOM 674 C C . ILE A 1 93 ? 1.607 11.093 5.503 1.00 84.31 93 ILE A C 1
ATOM 676 O O . ILE A 1 93 ? 1.769 12.201 6.013 1.00 84.31 93 ILE A O 1
ATOM 680 N N . ASP A 1 94 ? 2.570 10.494 4.805 1.00 79.44 94 ASP A N 1
ATOM 681 C CA . ASP A 1 94 ? 3.908 11.034 4.563 1.00 79.44 94 ASP A CA 1
ATOM 682 C C . ASP A 1 94 ? 4.074 11.552 3.109 1.00 79.44 94 ASP A C 1
ATOM 684 O O . ASP A 1 94 ? 5.190 11.775 2.627 1.00 79.44 94 ASP A O 1
ATOM 688 N N . PHE A 1 95 ? 2.961 11.807 2.402 1.00 71.00 95 PHE A N 1
ATOM 689 C CA . PHE A 1 95 ? 2.926 12.404 1.054 1.00 71.00 95 PHE A CA 1
ATOM 690 C C . PHE A 1 95 ? 3.771 13.703 0.944 1.00 71.00 95 PHE A C 1
ATOM 692 O O . PHE A 1 95 ? 3.790 14.520 1.867 1.00 71.00 95 PHE A O 1
ATOM 699 N N . ASP A 1 96 ? 4.477 14.013 -0.159 1.00 68.75 96 ASP A N 1
ATOM 700 C CA . ASP A 1 96 ? 4.527 13.449 -1.530 1.00 68.75 96 ASP A CA 1
ATOM 701 C C . ASP A 1 96 ? 5.678 12.459 -1.797 1.00 68.75 96 ASP A C 1
ATOM 703 O O . ASP A 1 96 ? 5.931 12.076 -2.945 1.00 68.75 96 ASP A O 1
ATOM 707 N N . ALA A 1 97 ? 6.392 12.055 -0.746 1.00 74.19 97 ALA A N 1
ATOM 708 C CA . ALA A 1 97 ? 7.517 11.129 -0.846 1.00 74.19 97 ALA A CA 1
ATOM 709 C C . ALA A 1 97 ? 7.093 9.651 -0.819 1.00 74.19 97 ALA A C 1
ATOM 711 O O . ALA A 1 97 ? 7.861 8.805 -1.270 1.00 74.19 97 ALA A O 1
ATOM 712 N N . PHE A 1 98 ? 5.878 9.367 -0.348 1.00 83.00 98 PHE A N 1
ATOM 713 C CA . PHE A 1 98 ? 5.339 8.027 -0.119 1.00 83.00 98 PHE A CA 1
ATOM 714 C C . PHE A 1 98 ? 4.057 7.781 -0.931 1.00 83.00 98 PHE A C 1
ATOM 716 O O . PHE A 1 98 ? 3.432 8.751 -1.379 1.00 83.00 98 PHE A O 1
ATOM 723 N N . PRO A 1 99 ? 3.680 6.509 -1.179 1.00 91.19 99 PRO A N 1
ATOM 724 C CA . PRO A 1 99 ? 4.299 5.270 -0.700 1.00 91.19 99 PRO A CA 1
ATOM 725 C C . PRO A 1 99 ? 5.644 4.960 -1.374 1.00 91.19 99 PRO A C 1
ATOM 727 O O . PRO A 1 99 ? 5.931 5.462 -2.461 1.00 91.19 99 PRO A O 1
ATOM 730 N N . GLU A 1 100 ? 6.464 4.122 -0.740 1.00 94.12 100 GLU A N 1
ATOM 731 C CA . GLU A 1 100 ? 7.742 3.641 -1.291 1.00 94.12 100 GLU A CA 1
ATOM 732 C C . GLU A 1 100 ? 7.653 2.157 -1.658 1.00 94.12 100 GLU A C 1
ATOM 734 O O . GLU A 1 100 ? 7.210 1.336 -0.858 1.00 94.12 100 GLU A O 1
ATOM 739 N N . LEU A 1 101 ? 8.108 1.802 -2.862 1.00 95.25 101 LEU A N 1
ATOM 740 C CA . LEU A 1 101 ? 8.227 0.428 -3.347 1.00 95.25 101 LEU A CA 1
ATOM 741 C C . LEU A 1 101 ? 9.706 0.075 -3.525 1.00 95.25 101 LEU A C 1
ATOM 743 O O . LEU A 1 101 ? 10.371 0.596 -4.423 1.00 95.25 101 LEU A O 1
ATOM 747 N N . LEU A 1 102 ? 10.209 -0.830 -2.689 1.00 95.69 102 LEU A N 1
ATOM 748 C CA . LEU A 1 102 ? 11.575 -1.339 -2.765 1.00 95.69 102 LEU A CA 1
ATOM 749 C C . LEU A 1 102 ? 11.655 -2.502 -3.756 1.00 95.69 102 LEU A C 1
ATOM 751 O O . LEU A 1 102 ? 10.852 -3.440 -3.703 1.00 95.69 102 LEU A O 1
ATOM 755 N N . PHE A 1 103 ? 12.673 -2.463 -4.605 1.00 95.81 103 PHE A N 1
ATOM 756 C CA . PHE A 1 103 ? 13.076 -3.544 -5.490 1.00 95.81 103 PHE A CA 1
ATOM 757 C C . PHE A 1 103 ? 14.411 -4.131 -5.052 1.00 95.81 103 PHE A C 1
ATOM 759 O O . PHE A 1 103 ? 15.318 -3.388 -4.688 1.00 95.81 103 PHE A O 1
ATOM 766 N N . GLU A 1 104 ? 14.543 -5.446 -5.199 1.00 94.12 104 GLU A N 1
ATOM 767 C CA . GLU A 1 104 ? 15.820 -6.158 -5.203 1.00 94.12 104 GLU A CA 1
ATOM 768 C C . GLU A 1 104 ? 15.897 -6.994 -6.481 1.00 94.12 104 GLU A C 1
ATOM 770 O O . GLU A 1 104 ? 15.001 -7.785 -6.780 1.00 94.12 104 GLU A O 1
ATOM 775 N N . ASP A 1 105 ? 16.958 -6.808 -7.268 1.00 91.81 105 ASP A N 1
ATOM 776 C CA . ASP A 1 105 ? 17.221 -7.603 -8.475 1.00 91.81 105 ASP A CA 1
ATOM 777 C C . ASP A 1 105 ? 16.013 -7.692 -9.438 1.00 91.81 105 ASP A C 1
ATOM 779 O O . ASP A 1 105 ? 15.696 -8.752 -9.983 1.00 91.81 105 ASP A O 1
ATOM 783 N N . PHE A 1 106 ? 15.379 -6.542 -9.703 1.00 90.56 106 PHE A N 1
ATOM 784 C CA . PHE A 1 106 ? 14.185 -6.364 -10.550 1.00 90.56 106 PHE A CA 1
ATOM 785 C C . PHE A 1 106 ? 12.857 -6.891 -9.986 1.00 90.56 106 PHE A C 1
ATOM 787 O O . PHE A 1 106 ? 11.831 -6.774 -10.663 1.00 90.56 106 PHE A O 1
ATOM 794 N N . GLU A 1 107 ? 12.838 -7.430 -8.769 1.00 91.00 107 GLU A N 1
ATOM 795 C CA . GLU A 1 107 ? 11.621 -7.908 -8.113 1.00 91.00 107 GLU A CA 1
ATOM 796 C C . GLU A 1 107 ? 11.198 -6.946 -6.993 1.00 91.00 107 GLU A C 1
ATOM 798 O O . GLU A 1 107 ? 12.041 -6.531 -6.201 1.00 91.00 107 GLU A O 1
ATOM 803 N N . PRO A 1 108 ? 9.912 -6.559 -6.907 1.00 93.56 108 PRO A N 1
ATOM 804 C CA . PRO A 1 108 ? 9.423 -5.764 -5.788 1.00 93.56 108 PRO A CA 1
ATOM 805 C C . PRO A 1 108 ? 9.400 -6.627 -4.521 1.00 93.56 108 PRO A C 1
ATOM 807 O O . PRO A 1 108 ? 8.778 -7.692 -4.505 1.00 93.56 108 PRO A O 1
ATOM 810 N N . VAL A 1 109 ? 10.053 -6.157 -3.461 1.00 93.94 109 VAL A N 1
ATOM 811 C CA . VAL A 1 109 ? 10.236 -6.914 -2.212 1.00 93.94 109 VAL A CA 1
ATOM 812 C C . VAL A 1 109 ? 9.574 -6.276 -1.003 1.00 93.94 109 VAL A C 1
ATOM 814 O O . VAL A 1 109 ? 9.332 -6.975 -0.027 1.00 93.94 109 VAL A O 1
ATOM 817 N N . PHE A 1 110 ? 9.256 -4.982 -1.038 1.00 93.62 110 PHE A N 1
ATOM 818 C CA . PHE A 1 110 ? 8.661 -4.293 0.106 1.00 93.62 110 PHE A CA 1
ATOM 819 C C . PHE A 1 110 ? 7.870 -3.064 -0.342 1.00 93.62 110 PHE A C 1
ATOM 821 O O . PHE A 1 110 ? 8.271 -2.388 -1.288 1.00 93.62 110 PHE A O 1
ATOM 828 N N . ILE A 1 111 ? 6.761 -2.781 0.340 1.00 94.62 111 ILE A N 1
ATOM 829 C CA . ILE A 1 111 ? 5.962 -1.561 0.169 1.00 94.62 111 ILE A CA 1
ATOM 830 C C . ILE A 1 111 ? 5.770 -0.891 1.532 1.00 94.62 111 ILE A C 1
ATOM 832 O O . ILE A 1 111 ? 5.493 -1.588 2.514 1.00 94.62 111 ILE A O 1
ATOM 836 N N . ASP A 1 112 ? 5.897 0.435 1.568 1.00 92.62 112 ASP A N 1
ATOM 837 C CA . ASP A 1 112 ? 5.522 1.282 2.703 1.00 92.62 112 ASP A CA 1
ATOM 838 C C . ASP A 1 112 ? 4.354 2.192 2.318 1.00 92.62 112 ASP A C 1
ATOM 840 O O . ASP A 1 112 ? 4.516 3.083 1.487 1.00 92.62 112 ASP A O 1
ATOM 844 N N . LEU A 1 113 ? 3.178 1.927 2.884 1.00 91.62 113 LEU A N 1
ATOM 845 C CA . LEU A 1 113 ? 1.967 2.733 2.759 1.00 91.62 113 LEU A CA 1
ATOM 846 C C . LEU A 1 113 ? 1.325 2.871 4.142 1.00 91.62 113 LEU A C 1
ATOM 848 O O . LEU A 1 113 ? 0.941 1.873 4.764 1.00 91.62 113 LEU A O 1
ATOM 852 N N . VAL A 1 114 ? 1.146 4.103 4.609 1.00 91.00 114 VAL A N 1
ATOM 853 C CA . VAL A 1 114 ? 0.545 4.391 5.913 1.00 91.00 114 VAL A CA 1
ATOM 854 C C . VAL A 1 114 ? -0.647 5.326 5.756 1.00 91.00 114 VAL A C 1
ATOM 856 O O . VAL A 1 114 ? -0.507 6.478 5.367 1.00 91.00 114 VAL A O 1
ATOM 859 N N . VAL A 1 115 ? -1.831 4.846 6.138 1.00 90.12 115 VAL A N 1
ATOM 860 C CA . VAL A 1 115 ? -3.082 5.619 6.123 1.00 90.12 115 VAL A CA 1
ATOM 861 C C . VAL A 1 115 ? -3.554 5.821 7.562 1.00 90.12 115 VAL A C 1
ATOM 863 O O . VAL A 1 115 ? -3.627 4.857 8.327 1.00 90.12 115 VAL A O 1
ATOM 866 N N . SER A 1 116 ? -3.883 7.052 7.973 1.00 89.56 116 SER A N 1
ATOM 867 C CA . SER A 1 116 ? -4.358 7.316 9.341 1.00 89.56 116 SER A CA 1
ATOM 868 C C . SER A 1 116 ? -5.313 8.506 9.468 1.00 89.56 116 SER A C 1
ATOM 870 O O . SER A 1 116 ? -5.116 9.550 8.850 1.00 89.56 116 SER A O 1
ATOM 872 N N . GLU A 1 117 ? -6.288 8.363 10.371 1.00 86.81 117 GLU A N 1
ATOM 873 C CA . GLU A 1 117 ? -7.218 9.412 10.804 1.00 86.81 117 GLU A CA 1
ATOM 874 C C . GLU A 1 117 ? -6.663 10.290 11.933 1.00 86.81 117 GLU A C 1
ATOM 876 O O . GLU A 1 117 ? -7.063 11.444 12.089 1.00 86.81 117 GLU A O 1
ATOM 881 N N . VAL A 1 118 ? -5.774 9.744 12.769 1.00 80.56 118 VAL A N 1
ATOM 882 C CA . VAL A 1 118 ? -5.344 10.386 14.027 1.00 80.56 118 VAL A CA 1
ATOM 883 C C . VAL A 1 118 ? -3.951 11.002 13.949 1.00 80.56 118 VAL A C 1
ATOM 885 O O . VAL A 1 118 ? -3.646 11.894 14.743 1.00 80.56 118 VAL A O 1
ATOM 888 N N . GLY A 1 119 ? -3.146 10.580 12.968 1.00 68.31 119 GLY A N 1
ATOM 889 C CA . GLY A 1 119 ? -1.792 11.067 12.721 1.00 68.31 119 GLY A CA 1
ATOM 890 C C . GLY A 1 119 ? -0.803 10.701 13.830 1.00 68.31 119 GLY A C 1
ATOM 891 O O . GLY A 1 119 ? -1.145 10.621 15.009 1.00 68.31 119 GLY A O 1
ATOM 892 N N . PHE A 1 120 ? 0.463 10.504 13.463 1.00 61.34 120 PHE A N 1
ATOM 893 C CA . PHE A 1 120 ? 1.542 10.336 14.443 1.00 61.34 120 PHE A CA 1
ATOM 894 C C . PHE A 1 120 ? 2.447 11.564 14.533 1.00 61.34 120 PHE A C 1
ATOM 896 O O . PHE A 1 120 ? 2.932 11.830 15.629 1.00 61.34 120 PHE A O 1
ATOM 903 N N . GLU A 1 121 ? 2.598 12.356 13.457 1.00 65.06 121 GLU A N 1
ATOM 904 C CA . GLU A 1 121 ? 3.292 13.654 13.517 1.00 65.06 121 GLU A CA 1
ATOM 905 C C . GLU A 1 121 ? 3.024 14.657 12.354 1.00 65.06 121 GLU A C 1
ATOM 907 O O . GLU A 1 121 ? 3.229 15.843 12.608 1.00 65.06 121 GLU A O 1
ATOM 912 N N . ILE A 1 122 ? 2.546 14.309 11.134 1.00 61.47 122 ILE A N 1
ATOM 913 C CA . ILE A 1 122 ? 2.336 15.270 9.999 1.00 61.47 122 ILE A CA 1
ATOM 914 C C . ILE A 1 122 ? 1.081 14.933 9.120 1.00 61.47 122 ILE A C 1
ATOM 916 O O . ILE A 1 122 ? 0.315 14.036 9.449 1.00 61.47 122 ILE A O 1
ATOM 920 N N . GLN A 1 123 ? 0.827 15.820 8.141 1.00 65.50 123 GLN A N 1
ATOM 921 C CA . GLN A 1 123 ? -0.314 16.195 7.281 1.00 65.50 123 GLN A CA 1
ATOM 922 C C . GLN A 1 123 ? -0.999 15.079 6.464 1.00 65.50 123 GLN A C 1
ATOM 924 O O . GLN A 1 123 ? -0.474 13.997 6.320 1.00 65.50 123 GLN A O 1
ATOM 929 N N . ASN A 1 124 ? -2.170 15.397 5.889 1.00 73.38 124 ASN A N 1
ATOM 930 C CA . ASN A 1 124 ? -2.954 14.516 5.006 1.00 73.38 124 ASN A CA 1
ATOM 931 C C . ASN A 1 124 ? -3.666 13.341 5.704 1.00 73.38 124 ASN A C 1
ATOM 933 O O . ASN A 1 124 ? -3.634 12.208 5.245 1.00 73.38 124 ASN A O 1
ATOM 937 N N . LEU A 1 125 ? -4.343 13.631 6.821 1.00 85.94 125 LEU A N 1
ATOM 938 C CA . LEU A 1 125 ? -5.224 12.658 7.470 1.00 85.94 125 LEU A CA 1
ATOM 939 C C . LEU A 1 125 ? -6.339 12.230 6.517 1.00 85.94 125 LEU A C 1
ATOM 941 O O . LEU A 1 125 ? -7.013 13.079 5.924 1.00 85.94 125 LEU A O 1
ATOM 945 N N . VAL A 1 126 ? -6.555 10.925 6.443 1.00 88.62 126 VAL A N 1
ATOM 946 C CA . VAL A 1 126 ? -7.568 10.302 5.594 1.00 88.62 126 VAL A CA 1
ATOM 947 C C . VAL A 1 126 ? -8.602 9.666 6.500 1.00 88.62 126 VAL A C 1
ATOM 949 O O . VAL A 1 126 ? -8.238 8.894 7.379 1.00 88.62 126 VAL A O 1
ATOM 952 N N . GLU A 1 127 ? -9.873 10.012 6.296 1.00 90.94 127 GLU A N 1
ATOM 953 C CA . GLU A 1 127 ? -11.000 9.374 6.986 1.00 90.94 127 GLU A CA 1
ATOM 954 C C . GLU A 1 127 ? -11.066 7.894 6.591 1.00 90.94 127 GLU A C 1
ATOM 956 O O . GLU A 1 127 ? -10.953 7.562 5.411 1.00 90.94 127 GLU A O 1
ATOM 961 N N . ILE A 1 128 ? -11.239 7.012 7.571 1.00 90.88 128 ILE A N 1
ATOM 962 C CA . ILE A 1 128 ? -11.381 5.570 7.403 1.00 90.88 128 ILE A CA 1
ATOM 963 C C . ILE A 1 128 ? -12.811 5.208 7.811 1.00 90.88 128 ILE A C 1
ATOM 965 O O . ILE A 1 128 ? -13.160 5.169 8.988 1.00 90.88 128 ILE A O 1
ATOM 969 N N . ASP A 1 129 ? -13.649 4.853 6.837 1.00 91.62 129 ASP A N 1
ATOM 970 C CA . ASP A 1 129 ? -15.082 4.581 7.057 1.00 91.62 129 ASP A CA 1
ATOM 971 C C . ASP A 1 129 ? -15.353 3.335 7.935 1.00 91.62 129 ASP A C 1
ATOM 973 O O . ASP A 1 129 ? -16.496 3.034 8.308 1.00 91.62 129 ASP A O 1
ATOM 977 N N . ALA A 1 130 ? -14.310 2.571 8.262 1.00 88.44 130 ALA A N 1
ATOM 978 C CA . ALA A 1 130 ? -14.394 1.370 9.072 1.00 88.44 130 ALA A CA 1
ATOM 979 C C . ALA A 1 130 ? -14.402 1.719 10.569 1.00 88.44 130 ALA A C 1
ATOM 981 O O . ALA A 1 130 ? -13.379 2.130 11.116 1.00 88.44 130 ALA A O 1
ATOM 982 N N . PRO A 1 131 ? -15.508 1.479 11.301 1.00 86.44 131 PRO A N 1
ATOM 983 C CA . PRO A 1 131 ? -15.569 1.841 12.709 1.00 86.44 131 PRO A CA 1
ATOM 984 C C . PRO A 1 131 ? -14.471 1.128 13.501 1.00 86.44 131 PRO A C 1
ATOM 986 O O . PRO A 1 131 ? -14.310 -0.094 13.372 1.00 86.44 131 PRO A O 1
ATOM 989 N N . ARG A 1 132 ? -13.819 1.875 14.404 1.00 82.75 132 ARG A N 1
ATOM 990 C CA . ARG A 1 132 ? -12.742 1.417 15.299 1.00 82.75 132 ARG A CA 1
ATOM 991 C C . ARG A 1 132 ? -11.399 1.161 14.597 1.00 82.75 132 ARG A C 1
ATOM 993 O O . ARG A 1 132 ? -10.631 0.335 15.101 1.00 82.75 132 ARG A O 1
ATOM 1000 N N . VAL A 1 133 ? -11.134 1.818 13.467 1.00 84.62 133 VAL A N 1
ATOM 1001 C CA . VAL A 1 133 ? -9.846 1.782 12.757 1.00 84.62 133 VAL A CA 1
ATOM 1002 C C . VAL A 1 133 ? -9.334 3.207 12.591 1.00 84.62 133 VAL A C 1
ATOM 1004 O O . VAL A 1 133 ? -9.817 3.925 11.732 1.00 84.62 133 VAL A O 1
ATOM 1007 N N . ASP A 1 134 ? -8.318 3.576 13.369 1.00 86.31 134 ASP A N 1
ATOM 1008 C CA . ASP A 1 134 ? -7.716 4.920 13.305 1.00 86.31 134 ASP A CA 1
ATOM 1009 C C . ASP A 1 134 ? -6.504 4.981 12.364 1.00 86.31 134 ASP A C 1
ATOM 1011 O O . ASP A 1 134 ? -6.031 6.053 11.974 1.00 86.31 134 ASP A O 1
ATOM 1015 N N . ALA A 1 135 ? -5.912 3.822 12.079 1.00 85.94 135 ALA A N 1
ATOM 1016 C CA . ALA A 1 135 ? -4.756 3.702 11.211 1.00 85.94 135 ALA A CA 1
ATOM 1017 C C . ALA A 1 135 ? -4.680 2.314 10.580 1.00 85.94 135 ALA A C 1
ATOM 1019 O O . ALA A 1 135 ? -4.985 1.297 11.220 1.00 85.94 135 ALA A O 1
ATOM 1020 N N . LEU A 1 136 ? -4.200 2.307 9.343 1.00 84.25 136 LEU A N 1
ATOM 1021 C CA . LEU A 1 136 ? -3.811 1.148 8.570 1.00 84.25 136 LEU A CA 1
ATOM 1022 C C . LEU A 1 136 ? -2.335 1.309 8.199 1.00 84.25 136 LEU A C 1
ATOM 1024 O O . LEU A 1 136 ? -1.970 2.212 7.450 1.00 84.25 136 LEU A O 1
ATOM 1028 N N . VAL A 1 137 ? -1.489 0.438 8.743 1.00 87.12 137 VAL A N 1
ATOM 1029 C CA . VAL A 1 137 ? -0.053 0.424 8.432 1.00 87.12 137 VAL A CA 1
ATOM 1030 C C . VAL A 1 137 ? 0.227 -0.752 7.513 1.00 87.12 137 VAL A C 1
ATOM 1032 O O . VAL A 1 137 ? 0.030 -1.902 7.917 1.00 87.12 137 VAL A O 1
ATOM 1035 N N . ILE A 1 138 ? 0.692 -0.464 6.300 1.00 86.31 138 ILE A N 1
ATOM 1036 C CA . ILE A 1 138 ? 1.090 -1.447 5.293 1.00 86.31 138 ILE A CA 1
ATOM 1037 C C . ILE A 1 138 ? 2.564 -1.219 4.971 1.00 86.31 138 ILE A C 1
ATOM 1039 O O . ILE A 1 138 ? 2.925 -0.684 3.933 1.00 86.31 138 ILE A O 1
ATOM 1043 N N . ALA A 1 139 ? 3.406 -1.635 5.910 1.00 85.25 139 ALA A N 1
ATOM 1044 C CA . ALA A 1 139 ? 4.858 -1.634 5.794 1.00 85.25 139 ALA A CA 1
ATOM 1045 C C . ALA A 1 139 ? 5.310 -3.097 5.810 1.00 85.25 139 ALA A C 1
ATOM 1047 O O . ALA A 1 139 ? 5.529 -3.681 6.877 1.00 85.25 139 ALA A O 1
ATOM 1048 N N . THR A 1 140 ? 5.296 -3.747 4.647 1.00 85.19 140 THR A N 1
ATOM 1049 C CA . THR A 1 140 ? 5.313 -5.213 4.580 1.00 85.19 140 THR A CA 1
ATOM 1050 C C . THR A 1 140 ? 6.160 -5.751 3.439 1.00 85.19 140 THR A C 1
ATOM 1052 O O . THR A 1 140 ? 6.176 -5.200 2.337 1.00 85.19 140 THR A O 1
ATOM 1055 N N . ASP A 1 141 ? 6.828 -6.873 3.720 1.00 88.31 141 ASP A N 1
ATOM 1056 C CA . ASP A 1 141 ? 7.491 -7.677 2.702 1.00 88.31 141 ASP A CA 1
ATOM 1057 C C . ASP A 1 141 ? 6.457 -8.164 1.685 1.00 88.31 141 ASP A C 1
ATOM 1059 O O . ASP A 1 141 ? 5.405 -8.710 2.036 1.00 88.31 141 ASP A O 1
ATOM 1063 N N . LEU A 1 142 ? 6.787 -7.988 0.414 1.00 88.44 142 LEU A N 1
ATOM 1064 C CA . LEU A 1 142 ? 6.005 -8.460 -0.706 1.00 88.44 142 LEU A CA 1
ATOM 1065 C C . LEU A 1 142 ? 6.459 -9.861 -1.084 1.00 88.44 142 LEU A C 1
ATOM 1067 O O . LEU A 1 142 ? 7.644 -10.149 -1.237 1.00 88.44 142 LEU A O 1
ATOM 1071 N N . PHE A 1 143 ? 5.491 -10.749 -1.269 1.00 86.06 143 PHE A N 1
ATOM 1072 C CA . PHE A 1 143 ? 5.759 -12.114 -1.699 1.00 86.06 143 PHE A CA 1
ATOM 1073 C C . PHE A 1 143 ? 4.868 -12.506 -2.877 1.00 86.06 143 PHE A C 1
ATOM 1075 O O . PHE A 1 143 ? 3.724 -12.048 -2.984 1.00 86.06 143 PHE A O 1
ATOM 1082 N N . PRO A 1 144 ? 5.371 -13.368 -3.781 1.00 82.88 144 PRO A N 1
ATOM 1083 C CA . PRO A 1 144 ? 4.604 -13.805 -4.932 1.00 82.88 144 PRO A CA 1
ATOM 1084 C C . PRO A 1 144 ? 3.388 -14.628 -4.498 1.00 82.88 144 PRO A C 1
ATOM 1086 O O . PRO A 1 144 ? 3.494 -15.684 -3.868 1.00 82.88 144 PRO A O 1
ATOM 1089 N N . ALA A 1 145 ? 2.212 -14.156 -4.895 1.00 80.06 145 ALA A N 1
ATOM 1090 C CA . ALA A 1 145 ? 0.939 -14.820 -4.691 1.00 80.06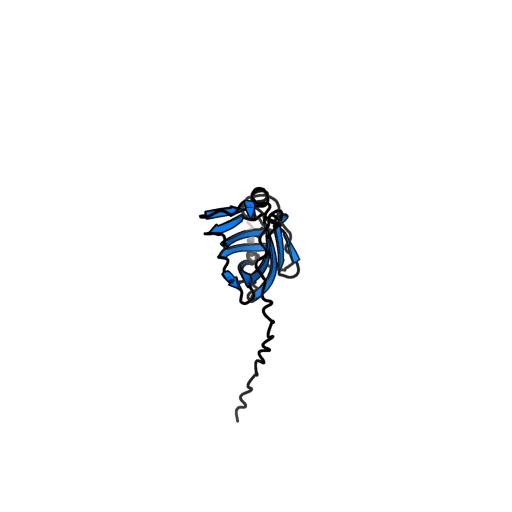 145 ALA A CA 1
ATOM 1091 C C . ALA A 1 145 ? 0.792 -16.053 -5.604 1.00 80.06 145 ALA A C 1
ATOM 1093 O O . ALA A 1 145 ? 1.271 -16.037 -6.749 1.00 80.06 145 ALA A O 1
ATOM 1094 N N . PRO A 1 146 ? 0.030 -17.088 -5.187 1.00 71.94 146 PRO A N 1
ATOM 1095 C CA . PRO A 1 146 ? -0.421 -18.173 -6.061 1.00 71.94 146 PRO A CA 1
ATOM 1096 C C . PRO A 1 146 ? -1.339 -17.632 -7.176 1.00 71.94 146 PRO A C 1
ATOM 1098 O O . PRO A 1 146 ? -2.561 -17.660 -7.075 1.00 71.94 146 PRO A O 1
ATOM 1101 N N . GLY A 1 147 ? -0.751 -17.078 -8.234 1.00 75.12 147 GLY A N 1
ATOM 1102 C CA . GLY A 1 147 ? -1.478 -16.344 -9.274 1.00 75.12 147 GLY A CA 1
ATOM 1103 C C . GLY A 1 147 ? -0.677 -15.251 -9.983 1.00 75.12 147 GLY A C 1
ATOM 1104 O O . GLY A 1 147 ? -1.184 -14.696 -10.951 1.00 75.12 147 GLY A O 1
ATOM 1105 N N . GLY A 1 148 ? 0.559 -14.965 -9.552 1.00 75.06 148 GLY A N 1
ATOM 1106 C CA . GLY A 1 148 ? 1.426 -13.979 -10.213 1.00 75.06 148 GLY A CA 1
ATOM 1107 C C . GLY A 1 148 ? 1.168 -12.527 -9.799 1.00 75.06 148 GLY A C 1
ATOM 1108 O O . GLY A 1 148 ? 1.471 -11.623 -10.569 1.00 75.06 148 GLY A O 1
ATOM 1109 N N . GLY A 1 149 ? 0.590 -12.314 -8.614 1.00 85.06 149 GLY A N 1
ATOM 1110 C CA . GLY A 1 149 ? 0.466 -11.001 -7.976 1.00 85.06 149 GLY A CA 1
ATOM 1111 C C . GLY A 1 149 ? 1.341 -10.884 -6.732 1.00 85.06 149 GLY A C 1
ATOM 1112 O O . GLY A 1 149 ? 2.085 -11.808 -6.406 1.00 85.06 149 GLY A O 1
ATOM 1113 N N . LEU A 1 150 ? 1.206 -9.769 -6.026 1.00 88.12 150 LEU A N 1
ATOM 1114 C CA . LEU A 1 150 ? 1.894 -9.494 -4.769 1.00 88.12 150 LEU A CA 1
ATOM 1115 C C . LEU A 1 150 ? 0.950 -9.722 -3.585 1.00 88.12 150 LEU A C 1
ATOM 1117 O O . LEU A 1 150 ? -0.260 -9.490 -3.680 1.00 88.12 150 LEU A O 1
ATOM 1121 N N . GLN A 1 151 ? 1.502 -10.168 -2.465 1.00 85.69 151 GLN A N 1
ATOM 1122 C CA . GLN A 1 151 ? 0.808 -10.271 -1.185 1.00 85.69 151 GLN A CA 1
ATOM 1123 C C . GLN A 1 151 ? 1.547 -9.478 -0.113 1.00 85.69 151 GLN A C 1
ATOM 1125 O O . GLN A 1 151 ? 2.772 -9.427 -0.135 1.00 85.69 151 GLN A O 1
ATOM 1130 N N . GLY A 1 152 ? 0.789 -8.872 0.799 1.00 84.44 152 GLY A N 1
ATOM 1131 C CA . GLY A 1 152 ? 1.301 -8.155 1.961 1.00 84.44 152 GLY A CA 1
ATOM 1132 C C . GLY A 1 152 ? 0.345 -8.239 3.150 1.00 84.44 152 GLY A C 1
ATOM 1133 O O . GLY A 1 152 ? -0.749 -8.802 3.049 1.00 84.44 152 GLY A O 1
ATOM 1134 N N . PHE A 1 153 ? 0.750 -7.662 4.276 1.00 86.62 153 PHE A N 1
ATOM 1135 C CA . PHE A 1 153 ? -0.059 -7.601 5.488 1.00 86.62 153 PHE A CA 1
ATOM 1136 C C . PHE A 1 153 ? -0.272 -6.167 5.960 1.00 86.62 153 PHE A C 1
ATOM 1138 O O . PHE A 1 153 ? 0.635 -5.341 5.882 1.00 86.62 153 PHE A O 1
ATOM 1145 N N . ALA A 1 154 ? -1.460 -5.897 6.497 1.00 85.38 154 ALA A N 1
ATOM 1146 C CA . ALA A 1 154 ? -1.782 -4.632 7.140 1.00 85.38 154 ALA A CA 1
ATOM 1147 C C . ALA A 1 154 ? -2.025 -4.828 8.632 1.00 85.38 154 ALA A C 1
ATOM 1149 O O . ALA A 1 154 ? -2.667 -5.795 9.039 1.00 85.38 154 ALA A O 1
ATOM 1150 N N . LEU A 1 155 ? -1.592 -3.877 9.451 1.00 86.50 155 LEU A N 1
ATOM 1151 C CA . LEU A 1 155 ? -1.974 -3.817 10.859 1.00 86.50 155 LEU A CA 1
ATOM 1152 C C . LEU A 1 155 ? -3.040 -2.746 11.051 1.00 86.50 155 LEU A C 1
ATOM 1154 O O . LEU A 1 155 ? -2.853 -1.599 10.646 1.00 86.50 155 LEU A O 1
ATOM 1158 N N . THR A 1 156 ? -4.136 -3.114 11.716 1.00 85.12 156 THR A N 1
ATOM 1159 C CA . THR A 1 156 ? -5.092 -2.124 12.221 1.00 85.12 156 THR A CA 1
ATOM 1160 C C . THR A 1 156 ? -4.683 -1.684 13.616 1.00 85.12 156 THR A C 1
ATOM 1162 O O . THR A 1 156 ? -4.393 -2.510 14.488 1.00 85.12 156 THR A O 1
ATOM 1165 N N . VAL A 1 157 ? -4.688 -0.373 13.845 1.00 84.19 157 VAL A N 1
ATOM 1166 C CA . VAL A 1 157 ? -4.574 0.188 15.191 1.00 84.19 157 VAL A CA 1
ATOM 1167 C C . VAL A 1 157 ? -5.987 0.514 15.669 1.00 84.19 157 VAL A C 1
ATOM 1169 O O . VAL A 1 157 ? -6.618 1.422 15.123 1.00 84.19 157 VAL A O 1
ATOM 1172 N N . PRO A 1 158 ? -6.528 -0.233 16.651 1.00 76.69 158 PRO A N 1
ATOM 1173 C CA . PRO A 1 158 ? -7.825 0.095 17.210 1.00 76.69 158 PRO A CA 1
ATOM 1174 C C . PRO A 1 158 ? -7.751 1.438 17.925 1.00 76.69 158 PRO A C 1
ATOM 1176 O O . PRO A 1 158 ? -6.751 1.707 18.598 1.00 76.69 158 PRO A O 1
ATOM 1179 N N . GLU A 1 159 ? -8.852 2.189 17.880 1.00 72.25 159 GLU A N 1
ATOM 1180 C CA . GLU A 1 159 ? -9.039 3.366 18.728 1.00 72.25 159 GLU A CA 1
ATOM 1181 C C . GLU A 1 159 ? -8.544 3.097 20.153 1.00 72.25 159 GLU A C 1
ATOM 1183 O O . GLU A 1 159 ? -8.888 2.041 20.720 1.00 72.25 159 GLU A O 1
ATOM 1188 N N . PRO A 1 160 ? -7.768 4.015 20.771 1.00 71.25 160 PRO A N 1
ATOM 1189 C CA . PRO A 1 160 ? -7.433 3.896 22.178 1.00 71.25 160 PRO A CA 1
ATOM 1190 C C . PRO A 1 160 ? -8.760 3.813 22.911 1.00 71.25 160 PRO A C 1
ATOM 1192 O O . PRO A 1 160 ? -9.491 4.797 22.939 1.00 71.25 160 PRO A O 1
ATOM 1195 N N . ALA A 1 161 ? -9.090 2.617 23.422 1.00 67.44 161 ALA A N 1
ATOM 1196 C CA . ALA A 1 161 ? -10.423 2.286 23.909 1.00 67.44 161 ALA A CA 1
ATOM 1197 C C . ALA A 1 161 ? -10.846 3.386 24.857 1.00 67.44 161 ALA A C 1
ATOM 1199 O O . ALA A 1 161 ? -10.318 3.373 25.966 1.00 67.44 161 ALA A O 1
ATOM 1200 N N . SER A 1 162 ? -11.681 4.328 24.375 1.00 61.97 162 SER A N 1
ATOM 1201 C CA . SER A 1 162 ? -11.882 5.655 24.966 1.00 61.97 162 SER A CA 1
ATOM 1202 C C . SER A 1 162 ? -11.901 5.479 26.460 1.00 61.97 162 SER A C 1
ATOM 1204 O O . SER A 1 162 ? -12.898 4.972 26.983 1.00 61.97 162 SER A O 1
ATOM 1206 N N . ALA A 1 163 ? -10.743 5.699 27.100 1.00 55.25 163 ALA A N 1
ATOM 1207 C CA . ALA A 1 163 ? -10.507 5.121 28.412 1.00 55.25 163 ALA A CA 1
ATOM 1208 C C . ALA A 1 163 ? -11.550 5.780 29.267 1.00 55.25 163 ALA A C 1
ATOM 1210 O O . ALA A 1 163 ? -11.495 7.000 29.404 1.00 55.25 163 ALA A O 1
ATOM 1211 N N . LEU A 1 164 ? -12.548 4.987 29.673 1.00 54.97 164 LEU A N 1
ATOM 1212 C CA . LEU A 1 164 ? -13.784 5.446 30.274 1.00 54.97 164 LEU A CA 1
ATOM 1213 C C . LEU A 1 164 ? -13.338 6.434 31.331 1.00 54.97 164 LEU A C 1
ATOM 1215 O O . LEU A 1 164 ? -12.747 6.012 32.328 1.00 54.97 164 LEU A O 1
ATOM 1219 N N . LEU A 1 165 ? -13.449 7.731 31.021 1.00 56.91 165 LEU A N 1
ATOM 1220 C CA . LEU A 1 165 ? -12.808 8.773 31.800 1.00 56.91 165 LEU A CA 1
ATOM 1221 C C . LEU A 1 165 ? -13.703 8.870 33.024 1.00 56.91 165 LEU A C 1
ATOM 1223 O O . LEU A 1 165 ? -14.611 9.693 33.100 1.00 56.91 165 LEU A O 1
ATOM 1227 N N . LEU A 1 166 ? -13.512 7.932 33.952 1.00 58.84 166 LEU A N 1
ATOM 1228 C CA . LEU A 1 166 ? -13.988 7.979 35.311 1.00 58.84 166 LEU A CA 1
ATOM 1229 C C . LEU A 1 166 ? -13.227 9.148 35.911 1.00 58.84 166 LEU A C 1
ATOM 1231 O O . LEU A 1 166 ? -12.248 8.979 36.635 1.00 58.84 166 LEU A O 1
ATOM 1235 N N . ALA A 1 167 ? -13.663 10.356 35.555 1.00 59.72 167 ALA A N 1
ATOM 1236 C CA . ALA A 1 167 ? -13.393 11.537 36.327 1.00 59.72 167 ALA A CA 1
ATOM 1237 C C . ALA A 1 167 ? -13.737 11.137 37.764 1.00 59.72 167 ALA A C 1
ATOM 1239 O O . ALA A 1 167 ? -14.889 10.757 38.020 1.00 59.72 167 ALA A O 1
ATOM 1240 N N . PRO A 1 168 ? -12.778 11.137 38.705 1.00 63.41 168 PRO A N 1
ATOM 1241 C CA . PRO A 1 168 ? -13.151 10.999 40.091 1.00 63.41 168 PRO A CA 1
ATOM 1242 C C . PRO A 1 168 ? -14.062 12.192 40.370 1.00 63.41 168 PRO A C 1
ATOM 1244 O O . PRO A 1 168 ? -13.606 13.335 40.399 1.00 63.41 168 PRO A O 1
ATOM 1247 N N . MET A 1 169 ? -15.367 11.946 40.525 1.00 60.25 169 MET A N 1
ATOM 1248 C CA . MET A 1 169 ? -16.248 12.903 41.173 1.00 60.25 169 MET A CA 1
ATOM 1249 C C . MET A 1 169 ? -15.678 13.083 42.575 1.00 60.25 169 MET A C 1
ATOM 1251 O O . MET A 1 169 ? -15.961 12.306 43.487 1.00 60.25 169 MET A O 1
ATOM 1255 N N . ALA A 1 170 ? -14.817 14.085 42.732 1.00 60.69 170 ALA A N 1
ATOM 1256 C CA . ALA A 1 170 ? -14.389 14.570 44.020 1.00 60.69 170 ALA A CA 1
ATOM 1257 C C . ALA A 1 170 ? -15.650 15.080 44.718 1.00 60.69 170 ALA A C 1
ATOM 1259 O O . ALA A 1 170 ? -16.108 16.202 44.503 1.00 60.69 170 ALA A O 1
ATOM 1260 N N . MET A 1 171 ? -16.258 14.202 45.512 1.00 62.03 171 MET A N 1
ATOM 1261 C CA . MET A 1 171 ? -17.364 14.515 46.393 1.00 62.03 171 MET A CA 1
ATOM 1262 C C . MET A 1 171 ? -16.830 15.499 47.434 1.00 62.03 171 MET A C 1
ATOM 1264 O O . MET A 1 171 ? -16.215 15.123 48.431 1.00 62.03 171 MET A O 1
ATOM 1268 N N . TRP A 1 172 ? -16.992 16.788 47.150 1.00 65.12 172 TRP A N 1
ATOM 1269 C CA . TRP A 1 172 ? -16.556 17.868 48.019 1.00 65.12 172 TRP A CA 1
ATOM 1270 C C . TRP A 1 172 ? -17.475 17.896 49.242 1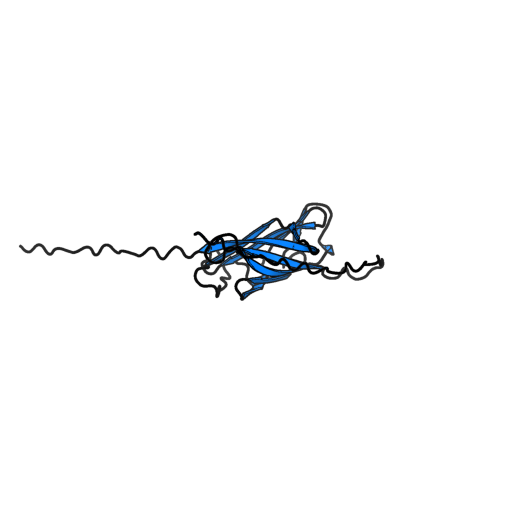.00 65.12 172 TRP A C 1
ATOM 1272 O O . TRP A 1 172 ? -18.550 18.494 49.234 1.00 65.12 172 TRP A O 1
ATOM 1282 N N . THR A 1 173 ? -17.094 17.187 50.304 1.00 71.38 173 THR A N 1
ATOM 1283 C CA . THR A 1 173 ? -17.829 17.234 51.569 1.00 71.38 173 THR A CA 1
ATOM 1284 C C . THR A 1 173 ? -17.630 18.609 52.199 1.00 71.38 173 THR A C 1
ATOM 1286 O O . THR A 1 173 ? -16.568 18.914 52.745 1.00 71.38 173 THR A O 1
ATOM 1289 N N . THR A 1 174 ? -18.657 19.451 52.128 1.00 71.38 174 THR A N 1
ATOM 1290 C CA . THR A 1 174 ? -18.709 20.745 52.807 1.00 71.38 174 THR A CA 1
ATOM 1291 C C . THR A 1 174 ? -18.649 20.532 54.321 1.00 71.38 174 THR A C 1
ATOM 1293 O O . THR A 1 174 ? -19.612 20.071 54.934 1.00 71.38 174 THR A O 1
ATOM 1296 N N . ARG A 1 175 ? -17.527 20.879 54.959 1.00 67.94 175 ARG A N 1
ATOM 1297 C CA . ARG A 1 175 ? -17.430 20.894 56.423 1.00 67.94 175 ARG A CA 1
ATOM 1298 C C . ARG A 1 175 ? -17.868 22.270 56.924 1.00 67.94 175 ARG A C 1
ATOM 1300 O O . ARG A 1 175 ? -17.097 23.222 56.872 1.00 67.94 175 ARG A O 1
ATOM 1307 N N . ARG A 1 176 ? -19.119 22.374 57.384 1.00 66.94 176 ARG A N 1
ATOM 1308 C CA . ARG A 1 176 ? -19.610 23.552 58.117 1.00 66.94 176 ARG A CA 1
ATOM 1309 C C . ARG A 1 176 ? -18.851 23.688 59.444 1.00 66.94 176 AR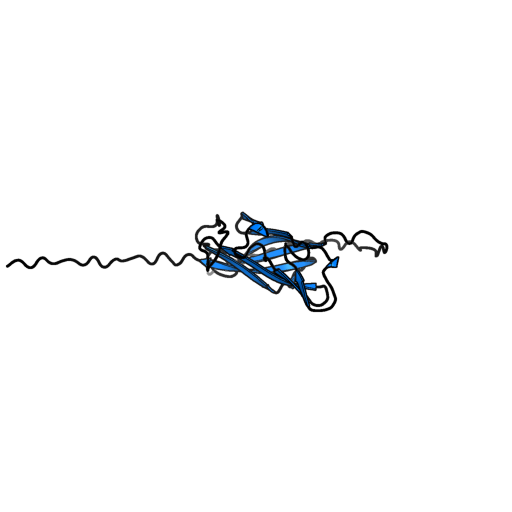G A C 1
ATOM 1311 O O . ARG A 1 176 ? -18.679 22.695 60.154 1.00 66.94 176 ARG A O 1
ATOM 1318 N N . ARG A 1 177 ? -18.442 24.910 59.772 1.00 70.44 177 ARG A N 1
ATOM 1319 C CA . ARG A 1 177 ? -18.300 25.395 61.147 1.00 70.44 177 ARG A CA 1
ATOM 1320 C C . ARG A 1 177 ? -19.185 26.616 61.299 1.00 70.44 177 ARG A C 1
ATOM 1322 O O . ARG A 1 177 ? -19.263 27.376 60.310 1.00 70.44 177 ARG A O 1
#

Sequence (177 aa):
MTRKSFFGLAIATLAVAASCVSPASAGAPIGEVTVPWTVEILGGPYDGEIGVGSISYDPSFVFFGDEVLSPTFGNLTLEMTILGQLFTEADDIDFDAFPELLFEDFEPVFIDLVVSEVGFEIQNLVEIDAPRVDALVIATDLFPAPGGGLQGFALTVPEPASALLLAPMAMWTTRRR